Protein AF-A0A415ME65-F1 (afdb_monomer_lite)

Structure (mmCIF, N/CA/C/O backbone):
data_AF-A0A415ME65-F1
#
_entry.id   AF-A0A415ME65-F1
#
loop_
_atom_site.group_PDB
_atom_site.id
_atom_site.type_symbol
_atom_site.label_atom_id
_atom_site.label_alt_id
_atom_site.label_comp_id
_atom_site.label_asym_id
_atom_site.label_entity_id
_atom_site.label_seq_id
_atom_site.pdbx_PDB_ins_code
_atom_site.Cartn_x
_atom_site.Cartn_y
_atom_site.Cartn_z
_atom_site.occupancy
_atom_site.B_iso_or_equiv
_atom_site.auth_seq_id
_atom_site.auth_comp_id
_atom_site.auth_asym_id
_atom_site.auth_atom_id
_atom_site.pdbx_PDB_model_num
ATOM 1 N N . MET A 1 1 ? 13.185 7.223 -24.287 1.00 53.97 1 MET A N 1
ATOM 2 C CA . MET A 1 1 ? 12.483 7.490 -23.024 1.00 53.97 1 MET A CA 1
ATOM 3 C C . MET A 1 1 ? 11.720 6.222 -22.783 1.00 53.97 1 MET A C 1
ATOM 5 O O . MET A 1 1 ? 11.004 5.814 -23.690 1.00 53.97 1 MET A O 1
ATOM 9 N N . SER A 1 2 ? 12.052 5.497 -21.726 1.00 58.44 2 SER A N 1
ATOM 10 C CA . SER A 1 2 ? 11.213 4.376 -21.349 1.00 58.44 2 SER A CA 1
ATOM 11 C C . SER A 1 2 ? 9.994 4.960 -20.673 1.00 58.44 2 SER A C 1
ATOM 13 O O . SER A 1 2 ? 10.126 5.790 -19.774 1.00 58.44 2 SER A O 1
ATOM 15 N N . ASP A 1 3 ? 8.825 4.552 -21.128 1.00 78.81 3 ASP A N 1
ATOM 16 C CA . ASP A 1 3 ? 7.574 4.964 -20.516 1.00 78.81 3 ASP A CA 1
ATOM 17 C C . ASP A 1 3 ? 7.178 3.952 -19.435 1.00 78.81 3 ASP A C 1
ATOM 19 O O . ASP A 1 3 ? 6.004 3.769 -19.201 1.00 78.81 3 ASP A O 1
ATOM 23 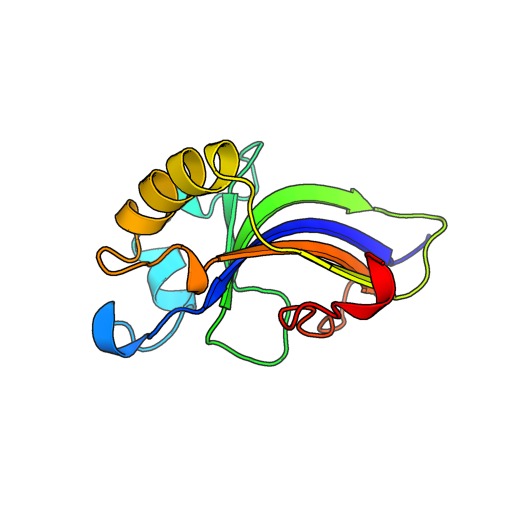N N . TYR A 1 4 ? 8.110 3.224 -18.811 1.00 84.88 4 TYR A N 1
ATOM 24 C CA . TYR A 1 4 ? 7.773 2.266 -17.758 1.00 84.88 4 TYR A CA 1
ATOM 25 C C . TYR A 1 4 ? 7.976 2.878 -16.378 1.00 84.88 4 TYR A C 1
ATOM 27 O O . TYR A 1 4 ? 8.935 3.616 -16.123 1.00 84.88 4 TYR A O 1
ATOM 35 N N . ARG A 1 5 ? 7.067 2.554 -15.463 1.00 86.00 5 ARG A N 1
ATOM 36 C CA . ARG A 1 5 ? 7.111 2.994 -14.076 1.00 86.00 5 ARG A CA 1
ATOM 37 C C . ARG A 1 5 ? 7.189 1.788 -13.161 1.00 86.00 5 ARG A C 1
ATOM 39 O O . ARG A 1 5 ? 6.394 0.864 -13.262 1.00 86.00 5 ARG A O 1
ATOM 46 N N . TYR A 1 6 ? 8.148 1.834 -12.248 1.00 89.25 6 TYR A N 1
ATOM 47 C CA . TYR A 1 6 ? 8.273 0.894 -11.148 1.00 89.25 6 TYR A CA 1
ATOM 48 C C . TYR A 1 6 ? 7.604 1.472 -9.904 1.00 89.25 6 TYR A C 1
ATOM 50 O O . TYR A 1 6 ? 7.886 2.613 -9.517 1.00 89.25 6 TYR A O 1
ATOM 58 N N . MET A 1 7 ? 6.806 0.655 -9.220 1.00 90.50 7 MET A N 1
ATOM 59 C CA . MET A 1 7 ? 6.291 0.952 -7.890 1.00 90.50 7 MET A CA 1
ATOM 60 C C . MET A 1 7 ? 6.461 -0.220 -6.941 1.00 90.50 7 MET A C 1
ATOM 62 O O . MET A 1 7 ? 6.343 -1.398 -7.282 1.00 90.50 7 MET A O 1
ATOM 66 N N . ARG A 1 8 ? 6.669 0.156 -5.685 1.00 92.38 8 ARG A N 1
ATOM 67 C CA . ARG A 1 8 ? 6.553 -0.729 -4.538 1.00 92.38 8 ARG A CA 1
ATOM 68 C C . ARG A 1 8 ? 5.508 -0.153 -3.604 1.00 92.38 8 ARG A C 1
ATOM 70 O O . ARG A 1 8 ? 5.654 0.978 -3.138 1.00 92.38 8 ARG A O 1
ATOM 77 N N . VAL A 1 9 ? 4.476 -0.934 -3.320 1.00 94.38 9 VAL A N 1
ATOM 78 C CA . VAL A 1 9 ? 3.293 -0.485 -2.585 1.00 94.38 9 VAL A CA 1
ATOM 79 C C . VAL A 1 9 ? 2.868 -1.507 -1.538 1.00 94.38 9 VAL A C 1
ATOM 81 O O . VAL A 1 9 ? 3.207 -2.692 -1.608 1.00 94.38 9 VAL A O 1
ATOM 84 N N . ILE A 1 10 ? 2.100 -1.042 -0.560 1.00 95.06 10 ILE A N 1
ATOM 85 C CA . ILE A 1 10 ? 1.231 -1.902 0.239 1.00 95.06 10 ILE A CA 1
ATOM 86 C C . ILE A 1 10 ? -0.180 -1.732 -0.307 1.00 95.06 10 ILE A C 1
ATOM 88 O O . ILE A 1 10 ? -0.726 -0.640 -0.220 1.00 95.06 10 ILE A O 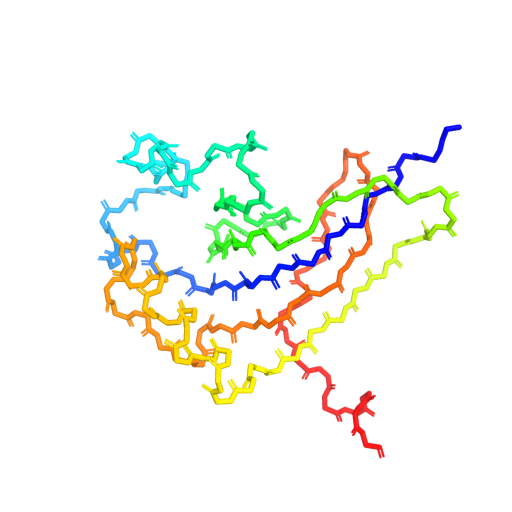1
ATOM 92 N N . ARG A 1 11 ? -0.748 -2.793 -0.871 1.00 93.75 11 ARG A N 1
ATOM 93 C CA . ARG A 1 11 ? -2.081 -2.799 -1.469 1.00 93.75 11 ARG A CA 1
ATOM 94 C C . ARG A 1 11 ? -3.097 -3.331 -0.474 1.00 93.75 11 ARG A C 1
ATOM 96 O O . ARG A 1 11 ? -2.888 -4.402 0.095 1.00 93.75 11 ARG A O 1
ATOM 103 N N . CYS A 1 12 ? -4.192 -2.609 -0.290 1.00 91.81 12 CYS A N 1
ATOM 104 C CA . CYS A 1 12 ? -5.316 -3.002 0.545 1.00 91.81 12 CYS A CA 1
ATOM 105 C C . CYS A 1 12 ? -6.548 -3.252 -0.315 1.00 91.81 12 CYS A C 1
ATOM 107 O O . CYS A 1 12 ? -6.922 -2.390 -1.108 1.00 91.81 12 CYS A O 1
ATOM 109 N N . LYS A 1 13 ? -7.222 -4.385 -0.112 1.00 89.94 13 LYS A N 1
ATOM 110 C CA . LYS A 1 13 ? -8.582 -4.572 -0.622 1.00 89.94 13 LYS A CA 1
ATOM 111 C C . LYS A 1 13 ? -9.566 -3.847 0.295 1.00 89.94 13 LYS A C 1
ATOM 113 O O . LYS A 1 13 ? -9.636 -4.143 1.487 1.00 89.94 13 LYS A O 1
ATOM 118 N N . VAL A 1 14 ? -10.307 -2.891 -0.246 1.00 85.88 14 VAL A N 1
ATOM 119 C CA . VAL A 1 14 ? -11.211 -2.020 0.508 1.00 85.88 14 VAL A CA 1
ATOM 120 C C . VAL A 1 14 ? -12.656 -2.342 0.155 1.00 85.88 14 VAL A C 1
ATOM 122 O O . VAL A 1 14 ? -13.017 -2.471 -1.009 1.00 85.88 14 VAL A O 1
ATOM 125 N N . ASP A 1 15 ? -13.505 -2.443 1.175 1.00 84.56 15 ASP A N 1
ATOM 126 C CA . ASP A 1 15 ? -14.953 -2.533 0.993 1.00 84.56 15 ASP A CA 1
ATOM 127 C C . ASP A 1 15 ? -15.556 -1.127 1.077 1.00 84.56 15 ASP A C 1
ATOM 129 O O . ASP A 1 15 ? -15.732 -0.579 2.170 1.00 84.56 15 ASP A O 1
ATOM 133 N N . LEU A 1 16 ? -15.869 -0.546 -0.085 1.00 80.50 16 LEU A N 1
ATOM 134 C CA . LEU A 1 16 ? -16.401 0.817 -0.207 1.00 80.50 16 LEU A CA 1
ATOM 135 C C . LEU A 1 16 ? -17.677 1.032 0.627 1.00 80.50 16 LEU A C 1
ATOM 137 O O . LEU A 1 16 ? -17.893 2.115 1.178 1.00 80.50 16 LEU A O 1
ATOM 141 N N . ASN A 1 17 ? -18.491 -0.015 0.810 1.00 79.50 17 ASN A N 1
ATOM 142 C CA . ASN A 1 17 ? -19.714 0.076 1.609 1.00 79.50 17 ASN A CA 1
ATOM 143 C C . ASN A 1 17 ? -19.410 0.336 3.087 1.00 79.50 17 ASN A C 1
ATOM 145 O O . ASN A 1 17 ? -20.162 1.040 3.759 1.00 79.50 17 ASN A O 1
ATOM 149 N N . LYS A 1 18 ? -18.304 -0.211 3.603 1.00 79.50 18 LYS A N 1
ATOM 150 C CA . LYS A 1 18 ? -17.916 -0.045 5.011 1.00 79.50 18 LYS A CA 1
ATOM 151 C C . LYS A 1 18 ? -17.325 1.326 5.296 1.00 79.50 18 LYS A C 1
ATOM 153 O O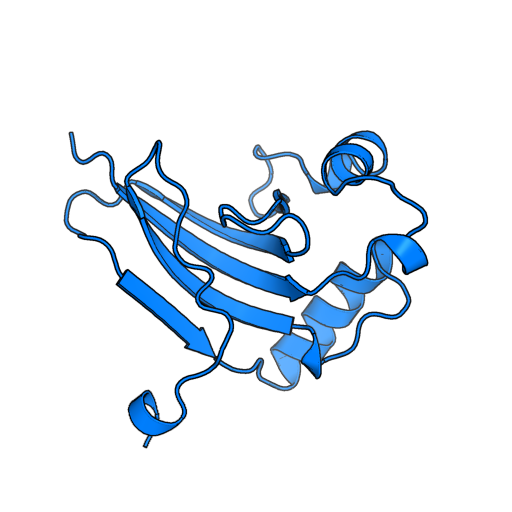 . LYS A 1 18 ? -17.579 1.889 6.356 1.00 79.50 18 LYS A O 1
ATOM 158 N N . ILE A 1 19 ? -16.588 1.887 4.344 1.00 77.38 19 ILE A N 1
ATOM 159 C CA . ILE A 1 19 ? -16.026 3.241 4.456 1.00 77.38 19 ILE A CA 1
ATOM 160 C C . ILE A 1 19 ? -17.025 4.345 4.068 1.00 77.38 19 ILE A C 1
ATOM 162 O O . ILE A 1 19 ? -16.706 5.530 4.163 1.00 77.38 19 ILE A O 1
ATOM 166 N N . SER A 1 20 ? -18.263 3.978 3.705 1.00 77.50 20 SER A N 1
ATOM 167 C CA . SER A 1 20 ? -19.349 4.915 3.375 1.00 77.50 20 SER A CA 1
ATOM 168 C C . SER A 1 20 ? -18.944 5.937 2.302 1.00 77.50 20 SER A C 1
ATOM 170 O O . SER A 1 20 ? -19.233 7.133 2.420 1.00 77.50 20 SER A O 1
ATOM 172 N N . VAL A 1 21 ? -18.242 5.471 1.268 1.00 78.12 21 VAL A N 1
ATOM 173 C CA . VAL A 1 21 ? -17.935 6.250 0.060 1.00 78.12 21 VAL A CA 1
ATOM 174 C C . VAL A 1 21 ? -18.460 5.528 -1.169 1.00 78.12 21 VAL A C 1
ATOM 176 O O . VAL A 1 21 ? -18.589 4.306 -1.173 1.00 78.12 21 VAL A O 1
ATOM 179 N N . SER A 1 22 ? -18.770 6.290 -2.212 1.00 77.00 22 SER A N 1
ATOM 180 C CA . SER A 1 22 ? -19.169 5.736 -3.506 1.00 77.00 22 SER A CA 1
ATOM 181 C C . SER A 1 22 ? -17.972 5.325 -4.357 1.00 77.00 22 SER A C 1
ATOM 183 O O . SER A 1 22 ? -18.117 4.482 -5.237 1.00 77.00 22 SER A O 1
ATOM 185 N N . SER A 1 23 ? -16.807 5.918 -4.101 1.00 78.38 23 SER A N 1
ATOM 186 C CA . SER A 1 23 ? -15.592 5.731 -4.883 1.00 78.38 23 SER A CA 1
ATOM 187 C C . SER A 1 23 ? -14.339 5.971 -4.036 1.00 78.38 23 SER A C 1
ATOM 189 O O . SER A 1 23 ? -14.367 6.767 -3.097 1.00 78.38 23 SER A O 1
ATOM 191 N N . LEU A 1 24 ? -13.213 5.352 -4.408 1.00 80.31 24 LEU A N 1
ATOM 192 C CA . LEU A 1 24 ? -11.898 5.690 -3.846 1.00 80.31 24 LEU A CA 1
ATOM 193 C C . LEU A 1 24 ? -11.499 7.149 -4.125 1.00 80.31 24 LEU A C 1
ATOM 195 O O . LEU A 1 24 ? -10.792 7.737 -3.317 1.00 80.31 24 LEU A O 1
ATOM 199 N N . TRP A 1 25 ? -12.009 7.760 -5.199 1.00 77.69 25 TRP A N 1
ATOM 200 C CA . TRP A 1 25 ? -11.830 9.196 -5.467 1.00 77.69 25 TRP A CA 1
ATOM 201 C C . TRP A 1 25 ? -12.394 10.070 -4.333 1.00 77.69 25 TRP A C 1
ATOM 203 O O . TRP A 1 25 ? -11.804 11.083 -3.977 1.00 77.69 25 TRP A O 1
ATOM 213 N N . ASP A 1 26 ? -13.481 9.636 -3.683 1.00 82.50 26 ASP A N 1
ATOM 214 C CA . ASP A 1 26 ? -14.058 10.368 -2.549 1.00 82.50 26 ASP A CA 1
ATOM 215 C C . ASP A 1 26 ? -13.141 10.319 -1.308 1.00 82.50 26 ASP A C 1
ATOM 217 O O . ASP A 1 26 ? -13.306 11.114 -0.379 1.00 82.50 26 ASP A O 1
ATOM 221 N N . LEU A 1 27 ? -12.206 9.359 -1.241 1.00 81.12 27 LEU A N 1
ATOM 222 C CA . LEU A 1 27 ? -11.216 9.286 -0.165 1.00 81.12 27 LEU A CA 1
ATOM 223 C C . LEU A 1 27 ? -10.120 10.328 -0.339 1.00 81.12 27 LEU A C 1
ATOM 225 O O . LEU A 1 27 ? -9.695 10.897 0.662 1.00 81.12 27 LEU A O 1
ATOM 229 N N . GLU A 1 28 ? -9.701 10.604 -1.573 1.00 80.06 28 GLU A N 1
ATOM 230 C CA . GLU A 1 28 ? -8.711 11.642 -1.877 1.00 80.06 28 GLU A CA 1
ATOM 231 C C . GLU A 1 28 ? -9.217 13.025 -1.429 1.00 80.06 28 GLU A C 1
ATOM 233 O O . GLU A 1 28 ? -8.503 13.777 -0.761 1.00 80.06 28 GLU A O 1
ATOM 238 N N . ASP A 1 29 ? -10.501 13.306 -1.666 1.00 82.44 29 ASP A N 1
ATOM 239 C CA . ASP A 1 29 ? -11.156 14.536 -1.207 1.00 82.44 29 ASP A CA 1
ATOM 240 C C . ASP A 1 29 ? -11.299 14.606 0.324 1.00 82.44 29 ASP A C 1
ATOM 242 O O . ASP A 1 29 ? -11.217 15.683 0.918 1.00 82.44 29 ASP A O 1
ATOM 246 N N . LYS A 1 30 ? -11.532 13.467 0.994 1.00 83.19 30 LYS A N 1
ATOM 247 C CA . LYS A 1 30 ? -11.691 13.407 2.460 1.00 83.19 30 LYS A CA 1
ATOM 248 C C . LYS A 1 30 ? -10.362 13.440 3.213 1.00 83.19 30 LYS A C 1
ATOM 250 O O . LYS A 1 30 ? -10.311 13.968 4.322 1.00 83.19 30 LYS A O 1
ATOM 255 N N . PHE A 1 31 ? -9.320 12.849 2.640 1.00 83.00 31 PHE A N 1
ATOM 256 C CA . PHE A 1 31 ? -8.021 12.618 3.268 1.00 83.00 31 PHE A CA 1
ATOM 257 C C . PHE A 1 31 ? -6.890 13.213 2.427 1.00 83.00 31 PHE A C 1
ATOM 259 O O . PHE A 1 31 ? -5.868 12.571 2.207 1.00 83.00 31 PHE A O 1
ATOM 266 N N . THR A 1 32 ? -7.051 14.453 1.970 1.00 81.50 32 THR A N 1
ATOM 267 C CA . THR A 1 32 ? -6.126 15.099 1.025 1.00 81.50 32 THR A CA 1
ATOM 268 C C . THR A 1 32 ? -4.668 15.075 1.493 1.00 81.50 32 THR A C 1
ATOM 270 O O . THR A 1 32 ? -3.770 14.813 0.700 1.00 81.50 32 THR A O 1
ATOM 273 N N . ASP A 1 33 ? -4.427 15.245 2.797 1.00 83.38 33 ASP A N 1
ATOM 274 C CA . ASP A 1 33 ? -3.079 15.211 3.385 1.00 83.38 33 ASP A CA 1
ATOM 275 C C . ASP A 1 33 ? -2.402 13.830 3.288 1.00 83.38 33 ASP A C 1
ATOM 277 O O . ASP A 1 33 ? -1.181 13.729 3.383 1.00 83.38 33 ASP A O 1
ATOM 281 N N . LEU A 1 34 ? -3.177 12.753 3.125 1.00 84.56 34 LEU A N 1
ATOM 282 C CA . LEU A 1 34 ? -2.676 11.382 3.004 1.00 84.56 34 LEU A CA 1
ATOM 283 C C . LEU A 1 34 ? -2.422 10.977 1.545 1.00 84.56 34 LEU A C 1
ATOM 285 O O . LEU A 1 34 ? -1.598 10.093 1.311 1.00 84.56 34 LEU A O 1
ATOM 289 N N . PHE A 1 35 ? -3.092 11.621 0.586 1.00 85.50 35 PHE A N 1
ATOM 290 C CA . PHE A 1 35 ? -3.007 11.327 -0.852 1.00 85.50 35 PHE A CA 1
ATOM 291 C C . PHE A 1 35 ? -2.056 12.268 -1.620 1.00 85.50 35 PHE A C 1
ATOM 293 O O . PHE A 1 35 ? -1.965 12.217 -2.844 1.00 85.50 35 PHE A O 1
ATOM 300 N N . ASP A 1 36 ? -1.305 13.123 -0.922 1.00 82.88 36 ASP A N 1
ATOM 301 C CA . ASP A 1 36 ? -0.387 14.069 -1.559 1.00 82.88 36 ASP A CA 1
ATOM 302 C C . ASP A 1 36 ? 0.858 13.371 -2.141 1.00 82.88 36 ASP A C 1
ATOM 304 O O . ASP A 1 36 ? 1.778 12.980 -1.417 1.00 82.88 36 ASP A O 1
ATOM 308 N N . MET A 1 37 ? 0.930 13.286 -3.474 1.00 79.38 37 MET A N 1
ATOM 309 C CA . MET A 1 37 ? 2.062 12.711 -4.217 1.00 79.38 37 MET A CA 1
ATOM 310 C C . MET A 1 37 ? 3.407 13.422 -3.976 1.00 79.38 37 MET A C 1
ATOM 312 O O . MET A 1 37 ? 4.457 12.879 -4.327 1.00 79.38 37 MET A O 1
ATOM 316 N N . ASN A 1 38 ? 3.413 14.629 -3.397 1.00 82.38 38 ASN A N 1
ATOM 317 C CA . ASN A 1 38 ? 4.649 15.309 -2.998 1.00 82.38 38 ASN A CA 1
ATOM 318 C C . ASN A 1 38 ? 5.278 14.695 -1.741 1.00 82.38 38 ASN A C 1
ATOM 320 O O . ASN A 1 38 ? 6.440 14.976 -1.426 1.00 82.38 38 ASN A O 1
ATOM 324 N N . LEU A 1 39 ? 4.532 13.870 -1.003 1.00 83.88 39 LEU A N 1
ATOM 325 C CA . LEU A 1 39 ? 5.052 13.173 0.159 1.00 83.88 39 LEU A CA 1
ATOM 326 C C . LEU A 1 39 ? 5.989 12.037 -0.269 1.00 83.88 39 LEU A C 1
ATOM 328 O O . LEU A 1 39 ? 5.761 11.370 -1.277 1.00 83.88 39 LEU A O 1
ATOM 332 N N . PRO A 1 40 ? 7.015 11.716 0.543 1.00 83.44 40 PRO A N 1
ATOM 333 C CA . PRO A 1 40 ? 7.876 10.562 0.284 1.00 83.44 40 PRO A CA 1
ATOM 334 C C . PRO A 1 40 ? 7.113 9.235 0.197 1.00 83.44 40 PRO A C 1
ATOM 336 O O . PRO A 1 40 ? 7.635 8.260 -0.339 1.00 83.44 40 PRO A O 1
ATOM 339 N N . ARG A 1 41 ? 5.930 9.182 0.818 1.00 88.19 41 ARG A N 1
ATOM 340 C CA . ARG A 1 41 ? 4.995 8.060 0.822 1.00 88.19 41 ARG A CA 1
ATOM 341 C C . ARG A 1 41 ? 3.587 8.616 0.955 1.00 88.19 41 ARG A C 1
ATOM 343 O O . ARG A 1 41 ? 3.372 9.468 1.815 1.00 88.19 41 ARG A O 1
ATOM 350 N N . TYR A 1 42 ? 2.665 8.103 0.164 1.00 91.00 42 TYR A N 1
ATOM 351 C CA . TYR A 1 42 ? 1.300 8.608 0.069 1.00 91.00 42 TYR A CA 1
ATOM 352 C C . TYR A 1 42 ? 0.339 7.468 -0.241 1.00 91.00 42 TYR A C 1
ATOM 354 O O . TYR A 1 42 ? 0.758 6.371 -0.616 1.00 91.00 42 TYR A O 1
ATOM 362 N N . PHE A 1 43 ? -0.943 7.726 -0.043 1.00 90.56 43 PHE A N 1
ATOM 363 C CA . PHE A 1 43 ? -2.010 6.862 -0.504 1.00 90.56 43 PHE A CA 1
ATOM 364 C C . PHE A 1 43 ? -2.406 7.216 -1.932 1.00 90.56 43 PHE A C 1
ATOM 366 O O . PHE A 1 43 ? -2.423 8.380 -2.311 1.00 90.56 43 PHE A O 1
ATOM 373 N N . GLU A 1 44 ? -2.735 6.206 -2.718 1.00 89.50 44 GLU A N 1
ATOM 374 C CA . GLU A 1 44 ? -3.217 6.364 -4.081 1.00 89.50 44 GLU A CA 1
ATOM 375 C C . GLU A 1 44 ? -4.259 5.285 -4.357 1.00 89.50 44 GLU A C 1
ATOM 377 O O . GLU A 1 44 ? -4.189 4.173 -3.823 1.00 89.50 44 GLU A O 1
ATOM 382 N N . LYS A 1 45 ? -5.228 5.585 -5.219 1.00 86.81 45 LYS A N 1
ATOM 383 C CA . LYS A 1 45 ? -6.016 4.529 -5.848 1.00 86.81 45 LYS A CA 1
ATOM 384 C C . LYS A 1 45 ? -5.055 3.588 -6.585 1.00 86.81 45 LYS A C 1
ATOM 386 O O . LYS A 1 45 ? -4.198 4.048 -7.332 1.00 86.81 45 LYS A O 1
ATOM 391 N N . ALA A 1 46 ? -5.205 2.279 -6.406 1.00 83.19 46 ALA A N 1
ATOM 392 C CA . ALA A 1 46 ? -4.383 1.330 -7.142 1.00 83.19 46 ALA A CA 1
ATOM 393 C C . ALA A 1 46 ? -4.532 1.540 -8.657 1.00 83.19 46 ALA A C 1
ATOM 395 O O . ALA A 1 46 ? -5.649 1.652 -9.169 1.00 83.19 46 ALA A O 1
ATOM 396 N N . VAL A 1 47 ? -3.406 1.536 -9.374 1.00 72.75 47 VAL A N 1
ATOM 397 C CA . VAL A 1 47 ? -3.356 1.601 -10.845 1.00 72.75 47 VAL A CA 1
ATOM 398 C C . VAL A 1 47 ? -3.738 0.235 -11.429 1.00 72.75 47 VAL A C 1
ATOM 400 O O . VAL A 1 47 ? -2.923 -0.453 -12.035 1.00 72.75 47 VAL A O 1
ATOM 403 N N . ALA A 1 48 ? -4.961 -0.210 -11.159 1.00 72.62 48 ALA A N 1
ATOM 404 C CA . ALA A 1 48 ? -5.519 -1.483 -11.593 1.00 72.62 48 ALA A CA 1
ATOM 405 C C . ALA A 1 48 ? -6.946 -1.273 -12.116 1.00 72.62 48 ALA A C 1
ATOM 407 O O . ALA A 1 48 ? -7.627 -0.341 -11.696 1.00 72.62 48 ALA A O 1
ATOM 408 N N . GLU A 1 49 ? -7.411 -2.186 -12.972 1.00 66.88 49 GLU A N 1
ATOM 409 C CA . GLU A 1 49 ? -8.763 -2.172 -13.569 1.00 66.88 49 GLU A CA 1
ATOM 410 C C . GLU A 1 49 ? -9.909 -2.090 -12.533 1.00 66.88 49 GLU A C 1
ATOM 412 O O . GLU A 1 49 ? -11.015 -1.662 -12.854 1.00 66.88 49 GLU A O 1
ATOM 417 N N . ASN A 1 50 ? -9.667 -2.507 -11.282 1.00 69.88 50 ASN A N 1
ATOM 418 C CA . ASN A 1 50 ? -10.689 -2.603 -10.239 1.00 69.88 50 ASN A CA 1
ATOM 419 C C . ASN A 1 50 ? -10.607 -1.455 -9.218 1.00 69.88 50 ASN A C 1
ATOM 421 O O . ASN A 1 50 ? -9.600 -1.292 -8.529 1.00 69.88 50 ASN A O 1
ATOM 425 N N . ASP A 1 51 ? -11.733 -0.772 -9.004 1.00 69.75 51 ASP A N 1
ATOM 426 C CA . ASP A 1 51 ? -11.902 0.368 -8.081 1.00 69.75 51 ASP A CA 1
ATOM 427 C C . ASP A 1 51 ? -11.958 -0.003 -6.581 1.00 69.75 51 ASP A C 1
ATOM 429 O O . ASP A 1 51 ? -12.378 0.796 -5.747 1.00 69.75 51 ASP A O 1
ATOM 433 N N . GLU A 1 52 ? -11.541 -1.212 -6.206 1.00 83.44 52 GLU A N 1
ATOM 434 C CA . GLU A 1 52 ? -11.650 -1.733 -4.832 1.00 83.44 52 GLU A CA 1
ATOM 435 C C . GLU A 1 52 ? -10.306 -1.786 -4.090 1.00 83.44 52 GLU A C 1
ATOM 437 O O . GLU A 1 52 ? -10.227 -2.332 -2.988 1.00 83.44 52 GLU A O 1
ATOM 442 N N . TYR A 1 53 ? -9.230 -1.259 -4.679 1.00 88.88 53 TYR A N 1
ATOM 443 C CA . TYR A 1 53 ? -7.879 -1.399 -4.140 1.00 88.88 53 TYR A CA 1
ATOM 444 C C . TYR A 1 53 ? -7.232 -0.047 -3.849 1.00 88.88 53 TYR A C 1
ATOM 446 O O . TYR A 1 53 ? -7.127 0.819 -4.716 1.00 88.88 53 TYR A O 1
ATOM 454 N N . LEU A 1 54 ? -6.774 0.109 -2.610 1.00 90.69 54 LEU A N 1
ATOM 455 C CA . LEU A 1 54 ? -6.076 1.291 -2.124 1.00 90.69 54 LEU A CA 1
ATOM 456 C C . LEU A 1 54 ? -4.602 0.954 -1.913 1.00 90.69 54 LEU A C 1
ATOM 458 O O . LEU A 1 54 ? -4.282 0.029 -1.165 1.00 90.69 54 LEU A O 1
ATOM 462 N N . ASP A 1 55 ? -3.716 1.723 -2.527 1.00 93.00 55 ASP A N 1
ATOM 463 C CA . ASP A 1 55 ? -2.278 1.561 -2.392 1.00 93.00 55 ASP A CA 1
ATOM 464 C C . ASP A 1 55 ? -1.700 2.586 -1.427 1.00 93.00 55 ASP A C 1
ATOM 466 O O . ASP A 1 55 ? -2.049 3.760 -1.442 1.00 93.00 55 ASP A O 1
ATOM 470 N N . TYR A 1 56 ? -0.758 2.136 -0.608 1.00 94.06 56 TYR A N 1
ATOM 471 C CA . TYR A 1 56 ? 0.184 3.004 0.075 1.00 94.06 56 TYR A CA 1
ATOM 472 C C . TYR A 1 56 ? 1.540 2.890 -0.612 1.00 94.06 56 TYR A C 1
ATOM 474 O O . TYR A 1 56 ? 2.222 1.861 -0.526 1.00 94.06 56 TYR A O 1
ATOM 482 N N . VAL A 1 57 ? 1.922 3.950 -1.313 1.00 93.12 57 VAL A N 1
ATOM 483 C CA . VAL A 1 57 ? 3.100 4.010 -2.169 1.00 93.12 57 VAL A CA 1
ATOM 484 C C . VAL A 1 57 ? 4.351 4.166 -1.314 1.00 93.12 57 VAL A C 1
ATOM 486 O O . VAL A 1 57 ? 4.535 5.157 -0.608 1.00 93.12 57 VAL A O 1
ATOM 489 N N . LEU A 1 58 ? 5.231 3.163 -1.360 1.00 92.81 58 LEU A N 1
ATOM 490 C CA . LEU A 1 58 ? 6.510 3.172 -0.645 1.00 92.81 58 LEU A CA 1
ATOM 491 C C . LEU A 1 58 ? 7.649 3.709 -1.511 1.00 92.81 58 LEU A C 1
ATOM 493 O O . LEU A 1 58 ? 8.598 4.286 -0.980 1.00 92.81 58 LEU A O 1
ATOM 497 N N . GLU A 1 59 ? 7.586 3.447 -2.814 1.00 91.50 59 GLU A N 1
ATOM 498 C CA . GLU A 1 59 ? 8.563 3.877 -3.809 1.00 91.50 59 GLU A CA 1
ATOM 499 C C . GLU A 1 59 ? 7.882 3.952 -5.176 1.00 91.50 59 GLU A C 1
ATOM 501 O O . GLU A 1 59 ? 7.122 3.054 -5.532 1.00 91.50 59 GLU A O 1
ATOM 506 N N . SER A 1 60 ? 8.187 5.002 -5.935 1.00 88.81 60 SER A N 1
ATOM 507 C CA . SER A 1 60 ? 7.756 5.186 -7.319 1.00 88.81 60 SER A CA 1
ATOM 508 C C . SER A 1 60 ? 8.911 5.809 -8.099 1.00 88.81 60 SER A C 1
ATOM 510 O O . SER A 1 60 ? 9.487 6.806 -7.654 1.00 88.81 60 SER A O 1
ATOM 512 N N . LYS A 1 61 ? 9.316 5.197 -9.214 1.00 88.06 61 LYS A N 1
ATOM 513 C CA . LYS A 1 61 ? 10.400 5.699 -10.074 1.00 88.06 61 LYS A CA 1
ATOM 514 C C . LYS A 1 61 ? 10.191 5.289 -11.525 1.00 88.06 61 LYS A C 1
ATOM 516 O O . LYS A 1 61 ? 9.592 4.254 -11.801 1.00 88.06 61 LYS A O 1
ATOM 521 N N . ILE A 1 62 ? 10.732 6.090 -12.436 1.00 84.50 62 ILE A N 1
ATOM 522 C CA . ILE A 1 62 ? 10.808 5.742 -13.858 1.00 84.50 62 ILE A CA 1
ATOM 523 C C . ILE A 1 62 ? 11.808 4.591 -14.005 1.00 84.50 62 ILE A C 1
ATOM 525 O O . ILE A 1 62 ? 12.916 4.664 -13.462 1.00 84.50 62 ILE A O 1
ATOM 529 N N . ASP A 1 63 ? 11.406 3.529 -14.696 1.00 78.81 63 ASP A N 1
ATOM 530 C CA . ASP A 1 63 ? 12.262 2.392 -15.016 1.00 78.81 63 ASP A CA 1
ATOM 531 C C . ASP A 1 63 ? 12.602 2.407 -16.507 1.00 78.81 63 ASP A C 1
ATOM 533 O O . ASP A 1 63 ? 11.764 2.156 -17.374 1.00 78.81 63 ASP A O 1
ATOM 537 N N . ASP A 1 64 ? 13.870 2.698 -16.804 1.00 64.50 64 ASP A N 1
ATOM 538 C CA . ASP A 1 64 ? 14.353 2.760 -18.179 1.00 64.50 64 ASP A CA 1
ATOM 539 C C . ASP A 1 64 ? 14.629 1.394 -18.828 1.00 64.50 64 ASP A C 1
ATOM 541 O O . ASP A 1 64 ? 14.891 1.322 -20.030 1.00 64.50 64 ASP A O 1
ATOM 545 N N . ASN A 1 65 ? 14.568 0.312 -18.047 1.00 63.31 65 ASN A N 1
ATOM 546 C CA . ASN A 1 65 ? 15.046 -1.012 -18.445 1.00 63.31 65 ASN A CA 1
ATOM 547 C C . ASN A 1 65 ? 14.006 -2.135 -18.304 1.00 63.31 65 ASN A C 1
ATOM 549 O O . ASN A 1 65 ? 14.301 -3.270 -18.686 1.00 63.31 65 ASN A O 1
ATOM 553 N N . GLY A 1 66 ? 12.836 -1.867 -17.726 1.00 63.53 6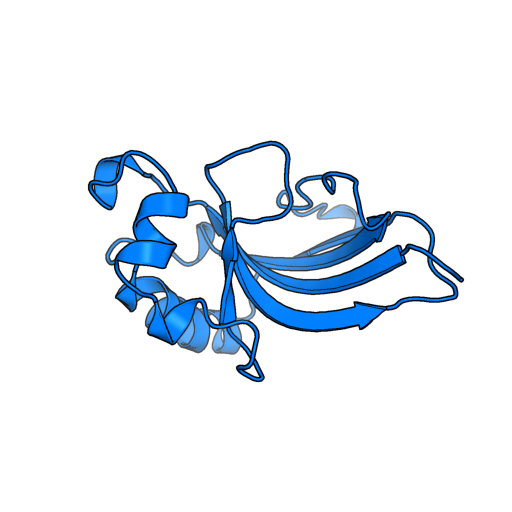6 GLY A N 1
ATOM 554 C CA . GLY A 1 66 ? 11.880 -2.900 -17.328 1.00 63.53 66 GLY A CA 1
ATOM 555 C C . GLY A 1 66 ? 10.674 -2.988 -18.255 1.00 63.53 66 GLY A C 1
ATOM 556 O O . GLY A 1 66 ? 10.038 -1.980 -18.517 1.00 63.53 66 GLY A O 1
ATOM 557 N N . GLY A 1 67 ? 10.350 -4.193 -18.730 1.00 72.50 67 GLY A N 1
ATOM 558 C CA . GLY A 1 67 ? 9.029 -4.492 -19.293 1.00 72.50 67 GLY A CA 1
ATOM 559 C C . GLY A 1 67 ? 7.967 -4.643 -18.198 1.00 72.50 67 GLY A C 1
ATOM 560 O O . GLY A 1 67 ? 8.233 -4.398 -17.023 1.00 72.50 67 GLY A O 1
ATOM 561 N N . GLU A 1 68 ? 6.774 -5.099 -18.572 1.00 81.62 68 GLU A N 1
ATOM 562 C CA . GLU A 1 68 ? 5.690 -5.343 -17.616 1.00 81.62 68 GLU A CA 1
ATOM 563 C C . GLU A 1 68 ? 5.976 -6.583 -16.764 1.00 81.62 68 GLU A C 1
ATOM 565 O O . GLU A 1 68 ? 6.199 -7.67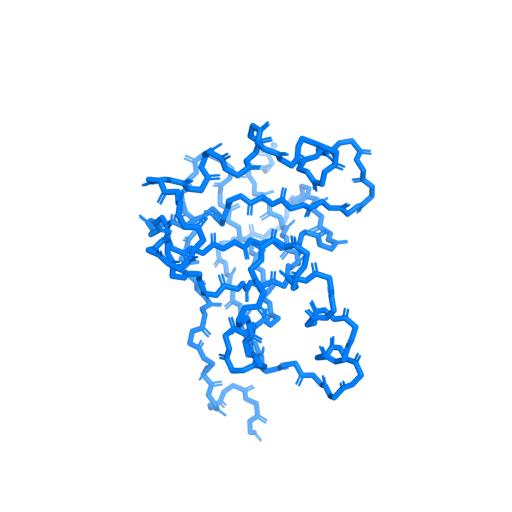9 -17.285 1.00 81.62 68 GLU A O 1
ATOM 570 N N . TRP A 1 69 ? 5.970 -6.416 -15.446 1.00 86.06 69 TRP A N 1
ATOM 571 C CA . TRP A 1 69 ? 6.069 -7.516 -14.489 1.00 86.06 69 TRP A CA 1
ATOM 572 C C . TRP A 1 69 ? 5.478 -7.096 -13.150 1.00 86.06 69 TRP A C 1
ATOM 574 O O . TRP A 1 69 ? 5.386 -5.913 -12.833 1.00 86.06 69 TRP A O 1
ATOM 584 N N . GLY A 1 70 ? 5.117 -8.061 -12.318 1.00 86.25 70 GLY A N 1
ATOM 585 C CA . GLY A 1 70 ? 4.697 -7.773 -10.959 1.00 86.25 70 GLY A CA 1
ATOM 586 C C . GLY A 1 70 ? 4.673 -9.021 -10.111 1.00 86.25 70 GLY A C 1
ATOM 587 O O . GLY A 1 70 ? 4.515 -10.129 -10.614 1.00 86.25 70 GLY A O 1
ATOM 588 N N . LYS A 1 71 ? 4.866 -8.824 -8.814 1.00 88.50 71 LYS A N 1
ATOM 589 C CA . LYS A 1 71 ? 4.823 -9.877 -7.809 1.00 88.50 71 LYS A CA 1
ATOM 590 C C . LYS A 1 71 ? 4.153 -9.356 -6.553 1.00 88.50 71 LYS A C 1
ATOM 592 O O . LYS A 1 71 ? 4.236 -8.171 -6.212 1.00 88.50 71 LYS A O 1
ATOM 597 N N . SER A 1 72 ? 3.533 -10.276 -5.840 1.00 90.94 72 SER A N 1
ATOM 598 C CA . SER A 1 72 ? 2.848 -10.004 -4.591 1.00 90.94 72 SER A CA 1
ATOM 599 C C . SER A 1 72 ? 3.378 -10.944 -3.514 1.00 90.94 72 SER A C 1
ATOM 601 O O . SER A 1 72 ? 3.873 -12.038 -3.789 1.00 90.94 72 SER A O 1
ATOM 603 N N . ARG A 1 73 ? 3.327 -10.499 -2.262 1.00 92.62 73 ARG A N 1
ATOM 604 C CA . ARG A 1 73 ? 3.612 -11.354 -1.111 1.00 92.62 73 ARG A CA 1
ATOM 605 C C . ARG A 1 73 ? 2.790 -10.942 0.096 1.00 92.62 73 ARG A C 1
ATOM 607 O O . ARG A 1 73 ? 2.360 -9.791 0.234 1.00 92.62 73 ARG A O 1
ATOM 614 N N . TYR A 1 74 ? 2.662 -11.871 1.032 1.00 92.44 74 TYR A N 1
ATOM 615 C CA . TYR A 1 74 ? 2.143 -11.571 2.358 1.00 92.44 74 TYR A CA 1
ATOM 616 C C . TYR A 1 74 ? 3.071 -10.615 3.124 1.00 92.44 74 TYR A C 1
ATOM 618 O O . TYR A 1 74 ? 4.299 -10.612 2.962 1.00 92.44 74 TYR A O 1
ATOM 626 N N . LEU A 1 75 ? 2.471 -9.793 3.988 1.00 90.75 75 LEU A N 1
ATOM 627 C CA . LEU A 1 75 ? 3.217 -8.928 4.898 1.00 90.75 75 LEU A CA 1
ATOM 628 C C . LEU A 1 75 ? 3.850 -9.762 6.014 1.00 90.75 75 LEU A C 1
ATOM 630 O O . LEU A 1 75 ? 3.210 -10.640 6.608 1.00 90.75 75 LEU A O 1
ATOM 634 N N . THR A 1 76 ? 5.088 -9.419 6.364 1.00 92.12 76 THR A N 1
ATOM 635 C CA . THR A 1 76 ? 5.707 -9.883 7.612 1.00 92.12 76 THR A CA 1
ATOM 636 C C . THR A 1 76 ? 4.945 -9.328 8.820 1.00 92.12 76 THR A C 1
ATOM 638 O O . THR A 1 76 ? 4.210 -8.349 8.702 1.00 92.12 76 THR A O 1
ATOM 641 N N . GLU A 1 77 ? 5.112 -9.918 10.006 1.00 90.31 77 GLU A N 1
ATOM 642 C CA . GLU A 1 77 ? 4.409 -9.445 11.214 1.00 90.31 77 GLU A CA 1
ATOM 643 C C . GLU A 1 77 ? 4.702 -7.972 11.532 1.00 90.31 77 GLU A C 1
ATOM 645 O O . GLU A 1 77 ? 3.792 -7.206 11.844 1.00 90.31 77 GLU A O 1
ATOM 650 N N . ASN A 1 78 ? 5.959 -7.548 11.379 1.00 91.19 78 ASN A N 1
ATOM 651 C CA . ASN A 1 78 ? 6.363 -6.164 11.624 1.00 91.19 78 ASN A CA 1
ATOM 652 C C . ASN A 1 78 ? 5.742 -5.190 10.615 1.00 91.19 78 ASN A C 1
ATOM 654 O O . ASN A 1 78 ? 5.308 -4.102 10.993 1.00 91.19 78 ASN A O 1
ATOM 658 N N . GLU A 1 79 ? 5.689 -5.575 9.338 1.00 91.88 79 GLU A N 1
ATOM 659 C CA . GLU A 1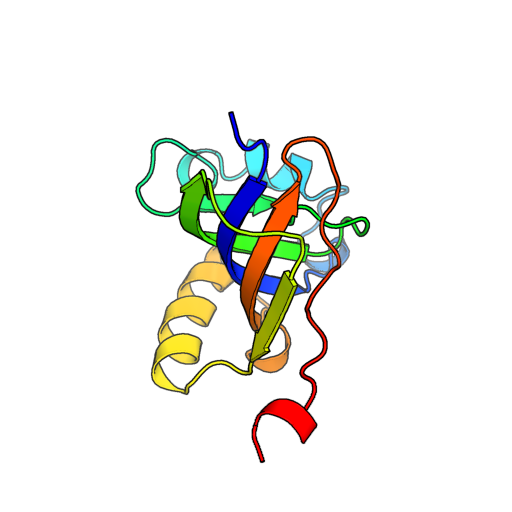 79 ? 5.021 -4.783 8.304 1.00 91.88 79 GLU A CA 1
ATOM 660 C C . GLU A 1 79 ? 3.522 -4.703 8.572 1.00 91.88 79 GLU A C 1
ATOM 662 O O . GLU A 1 79 ? 2.964 -3.612 8.535 1.00 91.88 79 GLU A O 1
ATOM 667 N N . ALA A 1 80 ? 2.885 -5.830 8.894 1.00 90.81 80 ALA A N 1
ATOM 668 C CA . ALA A 1 80 ? 1.462 -5.881 9.194 1.00 90.81 80 ALA A CA 1
ATOM 669 C C . ALA A 1 80 ? 1.114 -4.953 10.362 1.00 90.81 80 ALA A C 1
ATOM 671 O O . ALA A 1 80 ? 0.232 -4.119 10.218 1.00 90.81 80 ALA A O 1
ATOM 672 N N . ASN A 1 81 ? 1.850 -5.009 11.475 1.00 91.44 81 ASN A N 1
ATOM 673 C CA . ASN A 1 81 ? 1.600 -4.140 12.629 1.00 91.44 81 ASN A CA 1
ATOM 674 C C . ASN A 1 81 ? 1.710 -2.648 12.283 1.00 91.44 81 ASN A C 1
ATOM 676 O O . ASN A 1 81 ? 0.917 -1.838 12.758 1.00 91.44 81 ASN A O 1
ATOM 680 N N . LYS A 1 82 ? 2.684 -2.282 11.444 1.00 93.25 82 LYS A N 1
ATOM 681 C CA . LYS A 1 82 ? 2.884 -0.897 11.012 1.00 93.25 82 LYS A CA 1
ATOM 682 C C . LYS A 1 82 ? 1.788 -0.435 10.052 1.00 93.25 82 LYS A C 1
ATOM 684 O O . LYS A 1 82 ? 1.233 0.643 10.233 1.00 93.25 82 LYS A O 1
ATOM 689 N N . TYR A 1 83 ? 1.523 -1.214 9.008 1.00 93.31 83 TYR A N 1
ATOM 690 C CA . TYR A 1 83 ? 0.635 -0.795 7.930 1.00 93.31 83 TYR A CA 1
ATOM 691 C C . TYR A 1 83 ? -0.836 -0.978 8.289 1.00 93.31 83 TYR A C 1
ATOM 693 O O . TYR A 1 83 ? -1.635 -0.155 7.874 1.00 93.31 83 TYR A O 1
ATOM 701 N N . LEU A 1 84 ? -1.204 -1.942 9.135 1.00 92.38 84 LEU A N 1
ATOM 702 C CA . LEU A 1 84 ? -2.572 -2.021 9.656 1.00 92.38 84 LEU A CA 1
ATOM 703 C C . LEU A 1 84 ? -2.966 -0.753 10.399 1.00 92.38 84 LEU A C 1
ATOM 705 O O . LEU A 1 84 ? -4.043 -0.223 10.156 1.00 92.38 84 LEU A O 1
ATOM 709 N N . LEU A 1 85 ? -2.078 -0.243 11.259 1.00 91.44 85 LEU A N 1
ATOM 710 C CA . LEU A 1 85 ? -2.331 1.003 11.973 1.00 91.44 85 LEU A CA 1
ATOM 711 C C . LEU A 1 85 ? -2.556 2.161 10.993 1.00 91.44 85 LEU A C 1
ATOM 713 O O . LEU A 1 85 ? -3.513 2.910 11.145 1.00 91.44 85 LEU A O 1
ATOM 717 N N . LEU A 1 86 ? -1.725 2.254 9.956 1.00 91.88 86 LEU A N 1
ATOM 718 C CA . LEU A 1 86 ? -1.822 3.311 8.954 1.00 91.88 86 LEU A CA 1
ATOM 719 C C . LEU A 1 86 ? -3.116 3.218 8.125 1.00 91.88 86 LEU A C 1
ATOM 721 O O . LEU A 1 86 ? -3.826 4.204 7.971 1.00 91.88 86 LEU A O 1
ATOM 725 N N . PHE A 1 87 ? -3.455 2.030 7.618 1.00 91.19 87 PHE A N 1
ATOM 726 C CA . PHE A 1 87 ? -4.681 1.824 6.840 1.00 91.19 87 PHE A CA 1
ATOM 727 C C . PHE A 1 87 ? -5.945 1.978 7.694 1.00 91.19 87 PHE A C 1
ATOM 729 O O . PHE A 1 87 ? -6.981 2.373 7.162 1.00 91.19 87 PHE A O 1
ATOM 736 N N . SER A 1 88 ? -5.867 1.737 9.008 1.00 91.38 88 SER A N 1
ATOM 737 C CA . SER A 1 88 ? -7.004 1.910 9.921 1.00 91.38 88 SER A CA 1
ATOM 738 C C . SER A 1 88 ? -7.473 3.361 10.066 1.00 91.38 88 SER A C 1
ATOM 740 O O . SER A 1 88 ? -8.615 3.586 10.462 1.00 91.38 88 SER A O 1
ATOM 742 N N . GLU A 1 89 ? -6.640 4.342 9.694 1.00 88.88 89 GLU A N 1
ATOM 743 C CA . GLU A 1 89 ? -7.029 5.759 9.654 1.00 88.88 89 GLU A CA 1
ATOM 744 C C . GLU A 1 89 ? -8.094 6.039 8.580 1.00 88.88 89 GLU A C 1
ATOM 746 O O . GLU A 1 89 ? -8.941 6.913 8.763 1.00 88.88 89 GLU A O 1
ATOM 751 N N . ILE A 1 90 ? -8.079 5.266 7.488 1.00 87.06 90 ILE A N 1
ATOM 752 C CA . ILE A 1 90 ? -9.001 5.407 6.351 1.00 87.06 90 ILE A CA 1
ATOM 753 C C . ILE A 1 90 ? -10.077 4.311 6.379 1.00 87.06 90 ILE A C 1
ATOM 755 O O . ILE A 1 90 ? -11.255 4.580 6.144 1.00 87.06 90 ILE A O 1
ATOM 759 N N . TYR A 1 91 ? -9.683 3.073 6.686 1.00 88.31 91 TYR A N 1
ATOM 760 C CA . TYR A 1 91 ? -10.549 1.898 6.741 1.00 88.31 91 TYR A CA 1
ATOM 761 C C . TYR A 1 91 ? -10.438 1.209 8.115 1.00 88.31 91 TYR A C 1
ATOM 763 O O . TYR A 1 91 ? -9.618 0.306 8.289 1.00 88.31 91 TYR A O 1
ATOM 771 N N . PRO A 1 92 ? -11.270 1.598 9.102 1.00 85.88 92 PRO A N 1
ATOM 772 C CA . PRO A 1 92 ? -11.143 1.137 10.490 1.00 85.88 92 PRO A CA 1
ATOM 773 C C . PRO A 1 92 ? -11.227 -0.385 10.688 1.00 85.88 92 PRO A C 1
ATOM 775 O O . PRO A 1 92 ? -10.630 -0.913 11.622 1.00 85.88 92 PRO A O 1
ATOM 778 N N . ASP A 1 93 ? -11.943 -1.090 9.807 1.00 87.31 93 ASP A N 1
ATOM 779 C CA . ASP A 1 93 ? -12.152 -2.544 9.874 1.00 87.31 93 ASP A CA 1
ATOM 780 C C . ASP A 1 93 ? -11.108 -3.356 9.080 1.00 87.31 93 ASP A C 1
ATOM 782 O O . ASP A 1 93 ? -11.305 -4.555 8.850 1.00 87.31 93 ASP A O 1
ATOM 786 N N . VAL A 1 94 ? -10.017 -2.720 8.633 1.00 90.94 94 VAL A N 1
ATOM 787 C CA . VAL A 1 94 ? -8.952 -3.376 7.863 1.00 90.94 94 VAL A CA 1
ATOM 788 C C . VAL A 1 94 ? -8.350 -4.557 8.625 1.00 90.94 94 VAL A C 1
ATOM 790 O O . VAL A 1 94 ? -8.014 -4.470 9.810 1.00 90.94 94 VAL A O 1
ATOM 793 N N . LYS A 1 95 ? -8.179 -5.686 7.936 1.00 90.94 95 LYS A N 1
ATOM 794 C CA . LYS A 1 95 ? -7.521 -6.879 8.475 1.00 90.94 95 LYS A CA 1
ATOM 795 C C . LYS A 1 95 ? -6.184 -7.109 7.800 1.00 90.94 95 LYS A C 1
ATOM 797 O O . LYS A 1 95 ? -5.937 -6.674 6.681 1.00 90.94 95 LYS A O 1
ATOM 802 N N . ARG A 1 96 ? -5.318 -7.877 8.468 1.00 89.12 96 ARG A N 1
ATOM 803 C CA . ARG A 1 96 ? -4.020 -8.285 7.907 1.00 89.12 96 ARG A CA 1
ATOM 804 C C . ARG A 1 96 ? -4.175 -8.953 6.543 1.00 89.12 96 ARG A C 1
ATOM 806 O O . ARG A 1 96 ? -3.376 -8.700 5.648 1.00 89.12 96 ARG A O 1
ATOM 813 N N . ASP A 1 97 ? -5.205 -9.779 6.404 1.00 88.50 97 ASP A N 1
ATOM 814 C CA . ASP A 1 97 ? -5.455 -10.558 5.194 1.00 88.50 97 ASP A CA 1
ATOM 815 C C . ASP A 1 97 ? -5.927 -9.695 4.017 1.00 88.50 97 ASP A C 1
ATOM 817 O O . ASP A 1 97 ? -5.827 -10.143 2.873 1.00 88.50 97 ASP A O 1
ATOM 821 N N . ASP A 1 98 ? -6.350 -8.456 4.283 1.00 90.25 98 ASP A N 1
ATOM 822 C CA . ASP A 1 98 ? -6.718 -7.469 3.267 1.00 90.25 98 ASP A CA 1
ATOM 823 C C . ASP A 1 98 ? -5.488 -6.738 2.700 1.00 90.25 98 ASP A C 1
ATOM 825 O O . ASP A 1 98 ? -5.619 -6.009 1.721 1.00 90.25 98 ASP A O 1
ATOM 829 N N . LEU A 1 99 ? -4.297 -6.920 3.293 1.00 92.00 99 LEU A N 1
ATOM 830 C CA . LEU A 1 99 ? -3.059 -6.246 2.895 1.00 92.00 99 LEU A CA 1
ATOM 831 C C . LEU A 1 99 ? -2.110 -7.179 2.134 1.00 92.00 99 LEU A C 1
ATOM 833 O O . LEU A 1 99 ? -1.844 -8.311 2.551 1.00 92.00 99 LEU A O 1
ATOM 837 N N . ARG A 1 100 ? -1.506 -6.676 1.057 1.00 93.69 100 ARG A N 1
ATOM 838 C CA . ARG A 1 100 ? -0.432 -7.340 0.303 1.00 93.69 100 ARG A CA 1
ATOM 839 C C . ARG A 1 100 ? 0.712 -6.375 0.042 1.00 93.69 100 ARG A C 1
ATOM 841 O O . ARG A 1 100 ? 0.493 -5.195 -0.203 1.00 93.69 100 ARG A O 1
ATOM 848 N N . ALA A 1 101 ? 1.944 -6.870 0.110 1.00 93.44 101 ALA A N 1
ATOM 849 C CA . ALA A 1 101 ? 3.093 -6.113 -0.366 1.00 93.44 101 ALA A CA 1
ATOM 850 C C . ALA A 1 101 ? 3.256 -6.431 -1.851 1.00 93.44 101 ALA A C 1
ATOM 852 O O . ALA A 1 101 ? 3.439 -7.596 -2.208 1.00 93.44 101 ALA A O 1
ATOM 853 N N . VAL A 1 102 ? 3.155 -5.406 -2.691 1.00 92.06 102 VAL A N 1
ATOM 854 C CA . VAL A 1 102 ? 3.131 -5.546 -4.147 1.00 92.06 102 VAL A CA 1
ATOM 855 C C . VAL A 1 102 ? 4.278 -4.740 -4.738 1.00 92.06 102 VAL A C 1
ATOM 857 O O . VAL A 1 102 ? 4.545 -3.605 -4.339 1.00 92.06 102 VAL A O 1
ATOM 860 N N . GLU A 1 103 ? 4.993 -5.352 -5.669 1.00 91.44 103 GLU A N 1
ATOM 861 C CA . GLU A 1 103 ? 6.094 -4.738 -6.398 1.00 91.44 103 GLU A CA 1
ATOM 862 C C . GLU A 1 103 ? 5.881 -5.018 -7.878 1.00 91.44 103 GLU A C 1
ATOM 864 O O . GLU A 1 103 ? 5.766 -6.180 -8.268 1.00 91.44 103 GLU A O 1
ATOM 869 N N . PHE A 1 104 ? 5.781 -3.968 -8.683 1.00 89.31 104 PHE A N 1
ATOM 870 C CA . PHE A 1 104 ? 5.398 -4.097 -10.080 1.00 89.31 104 PHE A CA 1
ATOM 871 C C . PHE A 1 104 ? 5.999 -2.991 -10.943 1.00 89.31 104 PHE A C 1
ATOM 873 O O . PHE A 1 104 ? 6.316 -1.899 -10.468 1.00 89.31 104 PHE A O 1
ATOM 880 N N . CYS A 1 105 ? 6.164 -3.311 -12.220 1.00 88.19 105 CYS A N 1
ATOM 881 C CA . CYS A 1 105 ? 6.535 -2.403 -13.285 1.00 88.19 105 CYS A CA 1
ATOM 882 C C . CYS A 1 105 ? 5.457 -2.462 -14.370 1.00 88.19 105 CYS A C 1
ATOM 884 O O . CYS A 1 105 ? 5.042 -3.552 -14.776 1.00 88.19 105 CYS A O 1
ATOM 886 N N . TRP A 1 106 ? 4.983 -1.306 -14.821 1.00 85.44 106 TRP A N 1
ATOM 887 C CA . TRP A 1 106 ? 3.953 -1.199 -15.855 1.00 85.44 106 TRP A CA 1
ATOM 888 C C . TRP A 1 106 ? 4.242 -0.027 -16.785 1.00 85.44 106 TRP A C 1
ATOM 890 O O . TRP A 1 106 ? 5.059 0.843 -16.476 1.00 85.44 106 TRP A O 1
ATOM 900 N N . TYR A 1 107 ? 3.581 -0.026 -17.938 1.00 82.81 107 TYR A N 1
ATOM 901 C CA . TYR A 1 107 ? 3.673 1.054 -18.906 1.00 82.81 107 TYR A CA 1
ATOM 902 C C . TYR A 1 107 ? 2.883 2.278 -18.407 1.00 82.81 107 TYR A C 1
ATOM 904 O O . TYR A 1 107 ? 1.681 2.218 -18.172 1.00 82.81 107 TYR A O 1
ATOM 912 N N . ASP A 1 108 ? 3.559 3.405 -18.221 1.00 72.00 108 ASP A N 1
ATOM 913 C CA . ASP A 1 108 ? 2.978 4.704 -17.896 1.00 72.00 108 ASP A CA 1
ATOM 914 C C . ASP A 1 108 ? 1.965 5.055 -19.001 1.00 72.00 108 ASP A C 1
ATOM 916 O O . ASP A 1 108 ? 2.308 5.077 -20.182 1.00 72.00 108 ASP A O 1
ATOM 920 N N . CYS A 1 109 ? 0.708 5.310 -18.620 1.00 72.00 109 CYS A N 1
ATOM 921 C CA . CYS A 1 109 ? -0.504 5.363 -19.470 1.00 72.00 109 CYS A CA 1
ATOM 922 C C . CYS A 1 109 ? -1.263 4.039 -19.705 1.00 72.00 109 CYS A C 1
ATOM 924 O O . CYS A 1 109 ? -2.209 4.037 -20.497 1.00 72.00 109 CYS A O 1
ATOM 926 N N . SER A 1 110 ? -0.924 2.942 -19.025 1.00 76.62 110 SER A N 1
ATOM 927 C CA . SER A 1 110 ? -1.759 1.735 -18.950 1.00 76.62 110 SER A CA 1
ATOM 928 C C . SER A 1 110 ? -2.172 1.416 -17.513 1.00 76.62 110 SER A C 1
ATOM 930 O O . SER A 1 110 ? -1.552 1.860 -16.546 1.00 76.62 110 SER A O 1
ATOM 932 N N . GLU A 1 111 ? -3.232 0.624 -17.370 1.00 75.31 111 GLU A N 1
ATOM 933 C CA . GLU A 1 111 ? -3.559 -0.020 -16.099 1.00 75.31 111 GLU A CA 1
ATOM 934 C C . GLU A 1 111 ? -2.609 -1.206 -15.895 1.00 75.31 111 GLU A C 1
ATOM 936 O O . GLU A 1 111 ? -2.282 -1.925 -16.844 1.00 75.31 111 GLU A O 1
ATOM 941 N N . ALA A 1 112 ? -2.118 -1.391 -14.670 1.00 77.19 112 ALA A N 1
ATOM 942 C CA . ALA A 1 112 ? -1.298 -2.542 -14.335 1.00 77.19 112 ALA A CA 1
ATOM 943 C C . ALA A 1 112 ? -2.198 -3.731 -13.966 1.00 77.19 112 ALA A C 1
ATOM 945 O O . ALA A 1 112 ? -3.273 -3.543 -13.381 1.00 77.19 112 ALA A O 1
ATOM 946 N N . PRO A 1 113 ? -1.752 -4.976 -14.210 1.00 79.81 113 PRO A N 1
ATOM 947 C CA . PRO A 1 113 ? -2.387 -6.128 -13.595 1.00 79.81 113 PRO A CA 1
ATOM 948 C C . PRO A 1 113 ? -2.451 -5.974 -12.068 1.00 79.81 113 PRO A C 1
ATOM 950 O O . PRO A 1 113 ? -1.623 -5.319 -11.433 1.00 79.81 113 PRO A O 1
ATOM 953 N N . LEU A 1 114 ? -3.453 -6.597 -11.453 1.00 79.44 114 LEU A N 1
ATOM 954 C CA . LEU A 1 114 ? -3.749 -6.381 -10.040 1.00 79.44 114 LEU A CA 1
ATOM 955 C C . LEU A 1 114 ? -2.643 -6.884 -9.091 1.00 79.44 114 LEU A C 1
ATOM 957 O O . LEU A 1 114 ? -2.535 -6.365 -7.983 1.00 79.44 114 LEU A O 1
ATOM 961 N N . TYR A 1 115 ? -1.857 -7.894 -9.481 1.00 79.56 115 TYR A N 1
ATOM 962 C CA . TYR A 1 115 ? -0.758 -8.462 -8.681 1.00 79.56 115 TYR A CA 1
ATOM 963 C C . TYR A 1 115 ? -1.086 -8.558 -7.172 1.00 79.56 115 TYR A C 1
ATOM 965 O O . TYR A 1 115 ? -0.340 -8.066 -6.328 1.00 79.56 115 TYR A O 1
ATOM 973 N N . TYR A 1 116 ? -2.253 -9.118 -6.830 1.00 80.25 116 TYR A N 1
ATOM 974 C CA . TYR A 1 116 ? -2.745 -9.201 -5.445 1.00 80.25 116 TYR A CA 1
ATOM 975 C C . TYR A 1 116 ? -2.789 -10.637 -4.925 1.00 80.25 116 TYR A C 1
ATOM 977 O O . TYR A 1 116 ? -2.438 -10.886 -3.769 1.00 80.25 116 TYR A O 1
ATOM 985 N N . ASP A 1 117 ? -3.188 -11.580 -5.776 1.00 82.69 117 ASP A N 1
ATOM 986 C CA . ASP A 1 117 ? -3.090 -12.997 -5.451 1.00 82.69 117 ASP A CA 1
ATOM 987 C C . ASP A 1 117 ? -1.611 -13.378 -5.353 1.00 82.69 117 ASP A C 1
ATOM 989 O O . ASP A 1 117 ? -0.792 -12.976 -6.185 1.00 82.69 117 ASP A O 1
ATOM 993 N N . VAL A 1 118 ? -1.261 -14.066 -4.266 1.00 79.12 118 VAL A N 1
ATOM 994 C CA . VAL A 1 118 ? 0.107 -14.516 -4.005 1.00 79.12 118 VAL A CA 1
ATOM 995 C C . VAL A 1 118 ? 0.268 -15.857 -4.688 1.00 79.12 118 VAL A C 1
ATOM 997 O O . VAL A 1 118 ? -0.406 -16.815 -4.314 1.00 79.12 118 VAL A O 1
ATOM 1000 N N . ASP A 1 119 ? 1.151 -15.913 -5.680 1.00 73.44 119 ASP A N 1
ATOM 1001 C CA . ASP A 1 119 ? 1.571 -17.184 -6.249 1.00 73.44 119 ASP A CA 1
ATOM 1002 C C . ASP A 1 119 ? 2.535 -17.857 -5.262 1.00 73.44 119 ASP A C 1
ATOM 1004 O O . ASP A 1 119 ? 3.669 -17.415 -5.063 1.00 73.44 119 ASP A O 1
ATOM 1008 N N . GLU A 1 120 ? 2.048 -18.875 -4.549 1.00 62.94 120 GLU A N 1
ATOM 1009 C CA . GLU A 1 120 ? 2.840 -19.602 -3.552 1.00 62.94 120 GLU A CA 1
ATOM 1010 C C . GLU A 1 120 ? 3.959 -20.439 -4.200 1.00 62.94 120 GLU A C 1
ATOM 1012 O O . GLU A 1 120 ? 4.919 -20.789 -3.511 1.00 62.94 120 GLU A O 1
ATOM 1017 N N . GLU A 1 121 ? 3.888 -20.718 -5.511 1.00 57.09 121 GLU A N 1
ATOM 1018 C CA . GLU A 1 121 ? 4.914 -21.482 -6.236 1.00 57.09 121 GLU A CA 1
ATOM 1019 C C . GLU A 1 121 ? 6.187 -20.666 -6.524 1.00 57.09 121 GLU A C 1
ATOM 1021 O O . GLU A 1 121 ? 7.261 -21.252 -6.639 1.00 57.09 121 GLU A O 1
ATOM 1026 N N . GLU A 1 122 ? 6.124 -19.328 -6.569 1.00 50.97 122 GLU A N 1
ATOM 1027 C CA . GLU A 1 122 ? 7.308 -18.470 -6.787 1.00 50.97 122 GLU A CA 1
ATOM 1028 C C . GLU A 1 122 ? 8.209 -18.319 -5.543 1.00 50.97 122 GLU A C 1
ATOM 1030 O O . GLU A 1 122 ? 9.309 -17.765 -5.630 1.00 50.97 122 GLU A O 1
ATOM 1035 N N . TRP A 1 123 ? 7.764 -18.808 -4.381 1.00 49.66 123 TRP A N 1
ATOM 1036 C CA . TRP A 1 123 ? 8.455 -18.650 -3.094 1.00 49.66 123 TRP A CA 1
ATOM 1037 C C . TRP A 1 123 ? 8.883 -19.977 -2.433 1.00 49.66 123 TRP A C 1
ATOM 1039 O O . TRP A 1 123 ? 9.356 -19.949 -1.291 1.00 49.66 123 TRP A O 1
ATOM 1049 N N . LEU A 1 124 ? 8.742 -21.113 -3.134 1.00 39.00 124 LEU A N 1
ATOM 1050 C CA . LEU A 1 124 ? 9.240 -22.449 -2.751 1.00 39.00 124 LEU A CA 1
ATOM 1051 C C . LEU A 1 124 ? 10.577 -22.779 -3.432 1.00 39.00 124 LEU A C 1
ATOM 1053 O O . LEU A 1 124 ? 11.432 -23.388 -2.746 1.00 39.00 124 LEU A O 1
#

pLDDT: mean 83.0, std 10.34, range [39.0, 95.06]

Radius of gyration: 14.32 Å; chains: 1; bounding box: 35×38×36 Å

Sequence (124 aa):
MSDYRYMRVIRCKVDLNKISVSSLWDLEDKFTDLFDMNLPRYFEKAVAENDEYLDYVLESKIDDNGGEWGKSRYLTENEANKYLLLFSEIYPDVKRDDLRAVEFCWYDCSEAPLYYDVDEEEWL

Foldseek 3Di:
DAQKKKFKWKKFQADCVQLVHPFVVVVCVVCVVQQDPVDCWHKDQALAPDRRMIITTNDMDDDPDDEWDKAKDQDDPVRLVVVVVVVCVRRVPTDSLRIITMIIMYGNVHRHHPNYDHDPVVVD

Organism: NCBI:txid39485

Secondary structure (DSSP, 8-state):
---EEEEEEEEEE--HHHHT-S-THHHHHHSTTTS-TTSSSEEEE-SSS-TTEEEEEEEEEEESS--SEEEEEPPPHHHHHHHHHHHHTT-TT--GGGEEEEEEEEETTSPPP---S--GGGG-